Protein AF-A0A9P2IBQ2-F1 (afdb_monomer_lite)

Secondary structure (DSSP, 8-state):
-HHHHHHHHHHHHHHHHHHHHHHHHHHHHHHHHHHHHHHHHHHHHHHHHHHHTTTHHHHHHHHHHHTTT-HHHHHHHHHHHHHHHHHHHHHHHHHHHHHHHHH-

pLDDT: mean 86.71, std 6.25, range [59.34, 93.81]

Organism: NCBI:txid1010796

Radius of gyration: 18.72 Å; chains: 1; bounding box: 52×14×48 Å

Foldseek 3Di:
DVVVVVVVVVVVVVVVVVCVVVVVVCCVPCPPPVVVVVVVVVVLVVVLVCQLCPCLVVVLVVQCVVCVPPPVSNVVSVVVSVVSSVVSSVVSVVVVVVVVVVVD

InterPro domains:
  IPR002797 Polysaccharide biosynthesis protein [PF01943] (2-99)
  IPR052556 Polysaccharide Synthase/Transporter [PTHR43424] (2-99)

Sequence (104 aa):
MKKNIIYLFFVQGTNYLFPLITLPYLIRMLGSNSFGIYAMILAGIQYVNIIVDFGFNFTATKLISIYKNNENEKNKIFTATIIIKFILFCLCLSVLLLLSLVLE

Structure (mmCIF, N/CA/C/O backbone):
data_AF-A0A9P2IBQ2-F1
#
_entry.id   AF-A0A9P2IBQ2-F1
#
loop_
_atom_site.group_PDB
_atom_site.id
_atom_site.type_symbol
_atom_site.label_atom_id
_atom_site.label_alt_id
_atom_site.label_comp_id
_atom_site.label_asym_id
_atom_site.label_entity_id
_atom_site.label_seq_id
_atom_site.pdbx_PDB_ins_code
_atom_site.Cartn_x
_atom_site.Cartn_y
_atom_site.Cartn_z
_atom_site.occupancy
_atom_site.B_iso_or_equiv
_atom_site.auth_seq_id
_atom_site.auth_comp_id
_atom_site.auth_asym_id
_atom_site.auth_atom_id
_atom_site.pdbx_PDB_model_num
ATOM 1 N N . MET A 1 1 ? -27.719 -6.746 2.756 1.00 59.59 1 MET A N 1
ATOM 2 C CA . MET A 1 1 ? -26.605 -7.513 2.143 1.00 59.59 1 MET A CA 1
ATOM 3 C C . MET A 1 1 ? -26.476 -7.300 0.636 1.00 59.59 1 MET A C 1
ATOM 5 O O . MET A 1 1 ? -25.401 -6.887 0.227 1.00 59.59 1 MET A O 1
ATOM 9 N N . LYS A 1 2 ? -27.533 -7.484 -0.179 1.00 67.00 2 LYS A N 1
ATOM 10 C CA . LYS A 1 2 ? -27.462 -7.344 -1.654 1.00 67.00 2 LYS A CA 1
ATOM 11 C C . LYS A 1 2 ? -26.843 -6.021 -2.148 1.00 67.00 2 LYS A C 1
ATOM 13 O O . LYS A 1 2 ? -25.986 -6.065 -3.016 1.00 67.00 2 LYS A O 1
ATOM 18 N N . LYS A 1 3 ? -27.184 -4.870 -1.543 1.00 75.31 3 LYS A N 1
ATOM 19 C CA . LYS A 1 3 ? -26.576 -3.567 -1.892 1.00 75.31 3 LYS A CA 1
ATOM 20 C C . LYS A 1 3 ? -25.048 -3.560 -1.744 1.00 75.31 3 LYS A C 1
ATOM 22 O O . LYS A 1 3 ? -24.367 -3.207 -2.691 1.00 75.31 3 LYS A O 1
ATOM 27 N N . ASN A 1 4 ? -24.510 -4.005 -0.604 1.00 80.38 4 ASN A N 1
ATOM 28 C CA . ASN A 1 4 ? -23.058 -4.009 -0.373 1.00 80.38 4 ASN A CA 1
ATOM 29 C C . ASN A 1 4 ? -22.318 -4.938 -1.342 1.00 80.38 4 ASN A C 1
ATOM 31 O O . ASN A 1 4 ? -21.239 -4.598 -1.804 1.00 80.38 4 ASN A O 1
ATOM 35 N N . ILE A 1 5 ? -22.918 -6.082 -1.679 1.00 86.62 5 ILE A N 1
ATOM 36 C CA . ILE A 1 5 ? -22.354 -7.017 -2.660 1.00 86.62 5 ILE A CA 1
ATOM 37 C C . ILE A 1 5 ? -22.331 -6.382 -4.054 1.00 86.62 5 ILE A C 1
ATOM 39 O O . ILE A 1 5 ? -21.315 -6.471 -4.728 1.00 86.62 5 ILE A O 1
ATOM 43 N N . ILE A 1 6 ? -23.405 -5.702 -4.468 1.00 90.81 6 ILE A N 1
ATOM 44 C CA . ILE A 1 6 ? -23.463 -5.004 -5.762 1.00 90.81 6 ILE A CA 1
ATOM 45 C C . ILE A 1 6 ? -22.425 -3.873 -5.820 1.00 90.81 6 ILE A C 1
ATOM 47 O O . ILE A 1 6 ? -21.724 -3.752 -6.819 1.00 90.81 6 ILE A O 1
ATOM 51 N N . TYR A 1 7 ? -22.269 -3.088 -4.746 1.00 87.69 7 TYR A N 1
ATOM 52 C CA . TYR A 1 7 ? -21.231 -2.053 -4.675 1.00 87.69 7 TYR A CA 1
ATOM 53 C C . TYR A 1 7 ? -19.821 -2.645 -4.744 1.00 87.69 7 TYR A C 1
ATOM 55 O O . TYR A 1 7 ? -19.007 -2.183 -5.538 1.00 87.69 7 TYR A O 1
ATOM 63 N N . LEU A 1 8 ? -19.540 -3.696 -3.969 1.00 86.31 8 LEU A N 1
ATOM 64 C CA . LEU A 1 8 ? -18.249 -4.385 -4.011 1.00 86.31 8 LEU A CA 1
ATOM 65 C C . LEU A 1 8 ? -17.983 -5.000 -5.387 1.00 86.31 8 LEU A C 1
ATOM 67 O O . LEU A 1 8 ? -16.870 -4.900 -5.885 1.00 86.31 8 LEU A O 1
ATOM 71 N N . PHE A 1 9 ? -18.997 -5.577 -6.031 1.00 90.25 9 PHE A N 1
ATOM 72 C CA . PHE A 1 9 ? -18.880 -6.115 -7.384 1.00 90.25 9 PHE A CA 1
ATOM 73 C C . PHE A 1 9 ? -18.493 -5.027 -8.388 1.00 90.25 9 PHE A C 1
ATOM 75 O O . PHE A 1 9 ? -17.597 -5.236 -9.198 1.00 90.25 9 PHE A O 1
ATOM 82 N N . PHE A 1 10 ? -19.109 -3.847 -8.298 1.00 91.38 10 PHE A N 1
ATOM 83 C CA . PHE A 1 10 ? -18.781 -2.722 -9.172 1.00 91.38 10 PHE A CA 1
ATOM 84 C C . PHE A 1 10 ? -17.357 -2.202 -8.939 1.00 91.38 10 PHE A C 1
ATOM 86 O O . PHE A 1 10 ? -16.620 -1.962 -9.897 1.00 91.38 10 PHE A O 1
ATOM 93 N N . VAL A 1 11 ? -16.950 -2.077 -7.671 1.00 89.62 11 VAL A N 1
ATOM 94 C CA . VAL A 1 11 ? -15.589 -1.666 -7.288 1.00 89.62 11 VAL A CA 1
ATOM 95 C C . VAL A 1 11 ? -14.557 -2.660 -7.820 1.00 89.62 11 VAL A C 1
ATOM 97 O O . VAL A 1 11 ? -13.598 -2.257 -8.473 1.00 89.62 11 VAL A O 1
ATOM 100 N N . GLN A 1 12 ? -14.781 -3.961 -7.625 1.00 89.62 12 GLN A N 1
ATOM 101 C CA . GLN A 1 12 ? -13.861 -4.989 -8.110 1.00 89.62 12 GLN A CA 1
ATOM 102 C C . GLN A 1 12 ? -13.848 -5.079 -9.636 1.00 89.62 12 GLN A C 1
ATOM 104 O O . GLN A 1 12 ? -12.774 -5.144 -10.226 1.00 89.62 12 GLN A O 1
ATOM 109 N N . GLY A 1 13 ? -15.009 -5.007 -10.290 1.00 89.94 13 GLY A N 1
ATOM 110 C CA . GLY A 1 13 ? -15.095 -4.978 -11.751 1.00 89.94 13 GLY A CA 1
ATOM 111 C C . GLY A 1 13 ? -14.287 -3.823 -12.341 1.00 89.94 13 GLY A C 1
ATOM 112 O O . GLY A 1 13 ? -13.525 -4.013 -13.284 1.00 89.94 13 GLY A O 1
ATOM 113 N N . THR A 1 14 ? -14.374 -2.650 -11.716 1.00 90.62 14 THR A N 1
ATOM 114 C CA . THR A 1 14 ? -13.599 -1.464 -12.094 1.00 90.62 14 THR A CA 1
ATOM 115 C C . THR A 1 14 ? -12.095 -1.685 -11.895 1.00 90.62 14 THR A C 1
ATOM 117 O O . THR A 1 14 ? -11.319 -1.432 -12.817 1.00 90.62 14 THR A O 1
ATOM 120 N N . ASN A 1 15 ? -11.684 -2.237 -10.747 1.00 89.56 15 ASN A N 1
ATOM 121 C CA . ASN A 1 15 ? -10.279 -2.540 -10.446 1.00 89.56 15 ASN A CA 1
ATOM 122 C C . ASN A 1 15 ? -9.622 -3.491 -11.457 1.00 89.56 15 ASN A C 1
ATOM 124 O O . ASN A 1 15 ? -8.413 -3.409 -11.641 1.00 89.56 15 ASN A O 1
ATOM 128 N N . TYR A 1 16 ? -10.384 -4.366 -12.122 1.00 88.06 16 TYR A N 1
ATOM 129 C CA . TYR A 1 16 ? -9.861 -5.249 -13.174 1.00 88.06 16 TYR A CA 1
ATOM 130 C C . TYR A 1 16 ? -10.004 -4.671 -14.589 1.00 88.06 16 TYR A C 1
ATOM 132 O O . TYR A 1 16 ? -9.111 -4.856 -15.416 1.00 88.06 16 TYR A O 1
ATOM 140 N N . LEU A 1 17 ? -11.088 -3.940 -14.876 1.00 90.81 17 LEU A N 1
ATOM 141 C CA . LEU A 1 17 ? -11.313 -3.314 -16.184 1.00 90.81 17 LEU A CA 1
ATOM 142 C C . LEU A 1 17 ? -10.267 -2.243 -16.507 1.00 90.81 17 LEU A C 1
ATOM 144 O O . LEU A 1 17 ? -9.789 -2.184 -17.640 1.00 90.81 17 LEU A O 1
ATOM 148 N N . PHE A 1 18 ? -9.882 -1.423 -15.524 1.00 87.62 18 PHE A N 1
ATOM 149 C CA . PHE A 1 18 ? -8.875 -0.377 -15.723 1.00 87.62 18 PHE A CA 1
ATOM 150 C C . PHE A 1 18 ? -7.526 -0.943 -16.197 1.00 87.62 18 PHE A C 1
ATOM 152 O O . PHE A 1 18 ? -7.069 -0.508 -17.257 1.00 87.62 18 PHE A O 1
ATOM 159 N N . PRO A 1 19 ? -6.905 -1.922 -15.502 1.00 84.19 19 PRO A N 1
ATOM 160 C CA . PRO A 1 19 ? -5.701 -2.615 -15.966 1.00 84.19 19 PRO A CA 1
ATOM 161 C C . PRO A 1 19 ? -5.848 -3.223 -17.360 1.00 84.19 19 PRO A C 1
ATOM 163 O O . PRO A 1 19 ? -4.937 -3.120 -18.176 1.00 84.19 19 PRO A O 1
ATOM 166 N N . LEU A 1 20 ? -7.004 -3.821 -17.663 1.00 87.56 20 LEU A N 1
ATOM 167 C CA . LEU A 1 20 ? -7.245 -4.469 -18.952 1.00 87.56 20 LEU A CA 1
ATOM 168 C C . LEU A 1 20 ? -7.234 -3.472 -20.121 1.00 87.56 20 LEU A C 1
ATOM 170 O O . LEU A 1 20 ? -6.728 -3.794 -21.190 1.00 87.56 20 LEU A O 1
ATOM 174 N N . ILE A 1 21 ? -7.776 -2.267 -19.920 1.00 89.31 21 ILE A N 1
ATOM 175 C CA . ILE A 1 21 ? -7.793 -1.192 -20.927 1.00 89.31 21 ILE A CA 1
ATOM 176 C C . ILE A 1 21 ? -6.444 -0.466 -20.983 1.00 89.31 21 ILE A C 1
ATOM 178 O O . ILE A 1 21 ? -5.983 -0.088 -22.060 1.00 89.31 21 ILE A O 1
ATOM 182 N N . THR A 1 22 ? -5.785 -0.280 -19.838 1.00 86.75 22 THR A N 1
ATOM 183 C CA . THR A 1 22 ? -4.464 0.365 -19.790 1.00 86.75 22 THR A CA 1
ATOM 184 C C . THR A 1 22 ? -3.374 -0.514 -20.389 1.00 86.75 22 THR A C 1
ATOM 186 O O . THR A 1 22 ? -2.484 0.020 -21.037 1.00 86.75 22 THR A O 1
ATOM 189 N N . LEU A 1 23 ? -3.452 -1.842 -20.281 1.00 85.56 23 LEU A N 1
ATOM 190 C CA . LEU A 1 23 ? -2.464 -2.759 -20.858 1.00 85.56 23 LEU A CA 1
ATOM 191 C C . LEU A 1 23 ? -2.207 -2.535 -22.370 1.00 85.56 23 LEU A C 1
ATOM 193 O O . LEU A 1 23 ? -1.060 -2.264 -22.730 1.00 85.56 23 LEU A O 1
ATOM 197 N N . PRO A 1 24 ? -3.209 -2.580 -23.277 1.00 84.88 24 PRO A N 1
ATOM 198 C CA . PRO A 1 24 ? -2.986 -2.337 -24.704 1.00 84.88 24 PRO A CA 1
ATOM 199 C C . PRO A 1 24 ? -2.543 -0.899 -24.993 1.00 84.88 24 PRO A C 1
ATOM 201 O O . PRO A 1 24 ? -1.805 -0.670 -25.952 1.00 84.88 24 PRO A O 1
ATOM 204 N N . TYR A 1 25 ? -2.963 0.065 -24.168 1.00 85.62 25 TYR A N 1
ATOM 205 C CA . TYR A 1 25 ? -2.513 1.451 -24.274 1.00 85.62 25 TYR A CA 1
ATOM 206 C C . TYR A 1 25 ? -1.019 1.581 -23.946 1.00 85.62 25 TYR A C 1
ATOM 208 O O . TYR A 1 25 ? -0.264 2.144 -24.738 1.00 85.62 25 TYR A O 1
ATOM 216 N N . LEU A 1 26 ? -0.570 0.997 -22.830 1.00 83.31 26 LEU A N 1
ATOM 217 C CA . LEU A 1 26 ? 0.833 0.999 -22.424 1.00 83.31 26 LEU A CA 1
ATOM 218 C C . LEU A 1 26 ? 1.716 0.272 -23.437 1.00 83.31 26 LEU A C 1
ATOM 220 O O . LEU A 1 26 ? 2.770 0.789 -23.790 1.00 83.31 26 LEU A O 1
ATOM 224 N N . ILE A 1 27 ? 1.280 -0.878 -23.956 1.00 82.94 27 ILE A N 1
ATOM 225 C CA . ILE A 1 27 ? 2.038 -1.621 -24.976 1.00 82.94 27 ILE A CA 1
ATOM 226 C C . ILE A 1 27 ? 2.218 -0.779 -26.248 1.00 82.94 27 ILE A C 1
ATOM 228 O O . ILE A 1 27 ? 3.300 -0.771 -26.833 1.00 82.94 27 ILE A O 1
ATOM 232 N N . ARG A 1 28 ? 1.183 -0.039 -26.671 1.00 83.44 28 ARG A N 1
ATOM 233 C CA . ARG A 1 28 ? 1.265 0.846 -27.845 1.00 83.44 28 ARG A CA 1
ATOM 234 C C . ARG A 1 28 ? 2.146 2.070 -27.612 1.00 83.44 28 ARG A C 1
ATOM 236 O O . ARG A 1 28 ? 2.841 2.477 -28.535 1.00 83.44 28 ARG A O 1
ATOM 243 N N . MET A 1 29 ? 2.101 2.661 -26.420 1.00 82.06 29 MET A N 1
ATOM 244 C CA . MET A 1 29 ? 2.814 3.906 -26.119 1.00 82.06 29 MET A CA 1
ATOM 245 C C . MET A 1 29 ? 4.290 3.678 -25.760 1.00 82.06 29 MET A C 1
ATOM 247 O O . MET A 1 29 ? 5.143 4.437 -26.207 1.00 82.06 29 MET A O 1
ATOM 251 N N . LEU A 1 30 ? 4.600 2.647 -24.966 1.00 76.50 30 LEU A N 1
ATOM 252 C CA . LEU A 1 30 ? 5.968 2.328 -24.536 1.00 76.50 30 LEU A CA 1
ATOM 253 C C . LEU A 1 30 ? 6.730 1.448 -25.545 1.00 76.50 30 LEU A C 1
ATOM 255 O O . LEU A 1 30 ? 7.957 1.368 -25.482 1.00 76.50 30 LEU A O 1
ATOM 259 N N . GLY A 1 31 ? 6.029 0.770 -26.460 1.00 76.75 31 GLY A N 1
ATOM 260 C CA . GLY A 1 31 ? 6.625 -0.247 -27.330 1.00 76.75 31 GLY A CA 1
ATOM 261 C C . GLY A 1 31 ? 7.100 -1.489 -26.556 1.00 76.75 31 GLY A C 1
ATOM 262 O O . GLY A 1 31 ? 7.025 -1.556 -25.328 1.00 76.75 31 GLY A O 1
ATOM 263 N N . SER A 1 32 ? 7.601 -2.508 -27.265 1.00 70.12 32 SER A N 1
ATOM 264 C CA . SER A 1 32 ? 8.032 -3.772 -26.637 1.00 70.12 32 SER A CA 1
ATOM 265 C C . SER A 1 32 ? 9.241 -3.612 -25.707 1.00 70.12 32 SER A C 1
ATOM 267 O O . SER A 1 32 ? 9.311 -4.290 -24.684 1.00 70.12 32 SER A O 1
ATOM 269 N N . ASN A 1 33 ? 10.166 -2.699 -26.027 1.00 71.12 33 ASN A N 1
ATOM 270 C CA . ASN A 1 33 ? 11.407 -2.526 -25.268 1.00 71.12 33 ASN A CA 1
ATOM 271 C C . ASN A 1 33 ? 11.183 -1.928 -23.871 1.00 71.12 33 ASN A C 1
ATOM 273 O O . ASN A 1 33 ? 11.712 -2.449 -22.892 1.00 71.12 33 ASN A O 1
ATOM 277 N N . SER A 1 34 ? 10.395 -0.857 -23.745 1.00 78.62 34 SER A N 1
ATOM 278 C CA . SER A 1 34 ? 10.196 -0.187 -22.449 1.00 78.62 34 SER A CA 1
ATOM 279 C C . SER A 1 34 ? 9.098 -0.835 -21.599 1.00 78.62 34 SER A C 1
ATOM 281 O O . SER A 1 34 ? 9.080 -0.653 -20.380 1.00 78.62 34 SER A O 1
ATOM 283 N N . PHE A 1 35 ? 8.222 -1.649 -22.200 1.00 84.25 35 PHE A N 1
ATOM 284 C CA . PHE A 1 35 ? 7.204 -2.397 -21.458 1.00 84.25 35 PHE A CA 1
ATOM 285 C C . PHE A 1 35 ? 7.809 -3.454 -20.521 1.00 84.25 35 PHE A C 1
ATOM 287 O O . PHE A 1 35 ? 7.295 -3.650 -19.423 1.00 84.25 35 PHE A O 1
ATOM 294 N N . GLY A 1 36 ? 8.921 -4.095 -20.903 1.00 82.19 36 GLY A N 1
ATOM 295 C CA . GLY A 1 36 ? 9.601 -5.076 -20.046 1.00 82.19 36 GLY A CA 1
ATOM 296 C C . GLY A 1 36 ? 10.102 -4.469 -18.731 1.00 82.19 36 GLY A C 1
ATOM 297 O O . GLY A 1 36 ? 9.867 -5.025 -17.659 1.00 82.19 36 GLY A O 1
ATOM 298 N N . ILE A 1 37 ? 10.710 -3.281 -18.803 1.00 85.00 37 ILE A N 1
ATOM 299 C CA . ILE A 1 37 ? 11.183 -2.535 -17.626 1.00 85.00 37 ILE A CA 1
ATOM 300 C C . ILE A 1 37 ? 9.995 -2.094 -16.766 1.00 85.00 37 ILE A C 1
ATOM 302 O O . ILE A 1 37 ? 10.003 -2.278 -15.550 1.00 85.00 37 ILE A O 1
ATOM 306 N N . TYR A 1 38 ? 8.936 -1.573 -17.392 1.00 87.12 38 TYR A N 1
ATOM 307 C CA . TYR A 1 38 ? 7.711 -1.204 -16.683 1.00 87.12 38 TYR A CA 1
ATOM 308 C C . TYR A 1 38 ? 7.094 -2.396 -15.939 1.00 87.12 38 TYR A C 1
ATOM 310 O O . TYR A 1 38 ? 6.749 -2.280 -14.764 1.00 87.12 38 TYR A O 1
ATOM 318 N N . ALA A 1 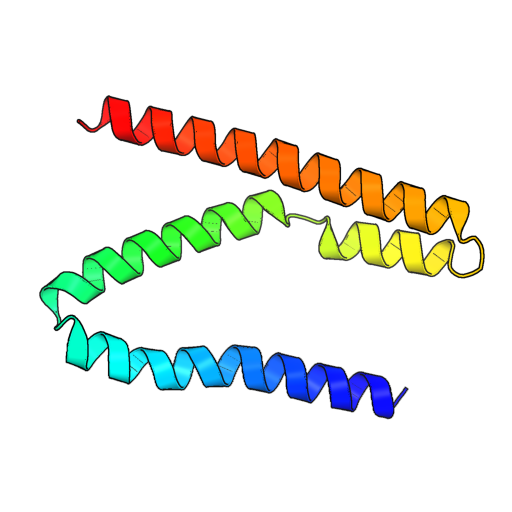39 ? 6.997 -3.554 -16.594 1.00 87.50 39 ALA A N 1
ATOM 319 C CA . ALA A 1 39 ? 6.457 -4.767 -15.993 1.00 87.50 39 ALA A CA 1
ATOM 320 C C . ALA A 1 39 ? 7.302 -5.245 -14.800 1.00 87.50 39 ALA A C 1
ATOM 322 O O . ALA A 1 39 ? 6.735 -5.666 -13.792 1.00 87.50 39 ALA A O 1
ATOM 323 N N . MET A 1 40 ? 8.634 -5.123 -14.868 1.00 86.38 40 MET A N 1
ATOM 324 C CA . MET A 1 40 ? 9.522 -5.417 -13.737 1.00 86.38 40 MET A CA 1
ATOM 325 C C . MET A 1 40 ? 9.291 -4.474 -12.552 1.00 86.38 40 MET A C 1
ATOM 327 O O . MET A 1 40 ? 9.166 -4.942 -11.419 1.00 86.38 40 MET A O 1
ATOM 331 N N . ILE A 1 41 ? 9.168 -3.166 -12.799 1.00 88.56 41 ILE A N 1
ATOM 332 C CA . ILE A 1 41 ? 8.850 -2.181 -11.752 1.00 88.56 41 ILE A CA 1
ATOM 333 C C . ILE A 1 41 ? 7.498 -2.513 -11.113 1.00 88.56 41 ILE A C 1
ATOM 335 O O . ILE A 1 41 ? 7.370 -2.533 -9.889 1.00 88.56 41 ILE A O 1
ATOM 339 N N . LEU A 1 42 ? 6.495 -2.827 -11.934 1.00 89.81 42 LEU A N 1
ATOM 340 C CA . LEU A 1 42 ? 5.148 -3.134 -11.466 1.00 89.81 42 LEU A CA 1
ATOM 341 C C . LEU A 1 42 ? 5.110 -4.421 -10.632 1.00 89.81 42 LEU A C 1
ATOM 343 O O . LEU A 1 42 ? 4.436 -4.462 -9.604 1.00 89.81 42 LEU A O 1
ATOM 347 N N . ALA A 1 43 ? 5.880 -5.442 -11.018 1.00 90.62 43 ALA A N 1
ATOM 348 C CA . ALA A 1 43 ? 6.068 -6.648 -10.217 1.00 90.62 43 ALA A CA 1
ATOM 349 C C . ALA A 1 43 ? 6.739 -6.337 -8.867 1.00 90.62 43 ALA A C 1
ATOM 351 O O . ALA A 1 43 ? 6.266 -6.803 -7.831 1.00 90.62 43 ALA A O 1
ATOM 352 N N . GLY A 1 44 ? 7.780 -5.497 -8.852 1.00 89.94 44 GLY A N 1
ATOM 353 C CA . GLY A 1 44 ? 8.431 -5.036 -7.620 1.00 89.94 44 GLY A CA 1
ATOM 354 C C . GLY A 1 44 ? 7.463 -4.319 -6.673 1.00 89.94 44 GLY A C 1
ATOM 355 O O . GLY A 1 44 ? 7.382 -4.656 -5.491 1.00 89.94 44 GLY A O 1
ATOM 356 N N . ILE A 1 45 ? 6.654 -3.399 -7.206 1.00 90.81 45 ILE A N 1
ATOM 357 C CA . ILE A 1 45 ? 5.597 -2.709 -6.451 1.00 90.81 45 ILE A CA 1
ATOM 358 C C . ILE A 1 45 ? 4.595 -3.716 -5.871 1.00 90.81 45 ILE A C 1
ATOM 360 O O . ILE A 1 45 ? 4.175 -3.570 -4.722 1.00 90.81 45 ILE A O 1
ATOM 364 N N . GLN A 1 46 ? 4.211 -4.747 -6.628 1.00 91.12 46 GLN A N 1
ATOM 365 C CA . GLN A 1 46 ? 3.279 -5.764 -6.136 1.00 91.12 46 GLN A CA 1
ATOM 366 C C . GLN A 1 46 ? 3.853 -6.586 -4.980 1.00 91.12 46 GLN A C 1
ATOM 368 O O . GLN A 1 46 ? 3.144 -6.829 -4.005 1.00 91.12 46 GLN A O 1
ATOM 373 N N . TYR A 1 47 ? 5.137 -6.949 -5.020 1.00 90.81 47 TYR A N 1
ATOM 374 C CA . TYR A 1 47 ? 5.780 -7.621 -3.885 1.00 90.81 47 TYR A CA 1
ATOM 375 C C . TYR A 1 47 ? 5.775 -6.756 -2.620 1.00 90.81 47 TYR A C 1
ATOM 377 O O . TYR A 1 47 ? 5.439 -7.254 -1.545 1.00 90.81 47 TYR A O 1
ATOM 385 N N . VAL A 1 48 ? 6.069 -5.457 -2.741 1.00 89.62 48 VAL A N 1
ATOM 386 C CA . VAL A 1 48 ? 5.987 -4.521 -1.606 1.00 89.62 48 VAL A CA 1
ATOM 387 C C . VAL A 1 48 ? 4.562 -4.442 -1.061 1.00 89.62 48 VAL A C 1
ATOM 389 O O . VAL A 1 48 ? 4.372 -4.506 0.152 1.00 89.62 48 VAL A O 1
ATOM 392 N N . ASN A 1 49 ? 3.550 -4.363 -1.933 1.00 90.50 49 ASN A N 1
ATOM 393 C CA . ASN A 1 49 ? 2.149 -4.358 -1.506 1.00 90.50 49 ASN A CA 1
ATOM 394 C C . ASN A 1 49 ? 1.790 -5.625 -0.724 1.00 90.50 49 ASN A C 1
ATOM 396 O O . ASN A 1 49 ? 1.182 -5.523 0.338 1.00 90.50 49 ASN A O 1
ATOM 400 N N . ILE A 1 50 ? 2.209 -6.804 -1.194 1.00 89.75 50 ILE A N 1
ATOM 401 C CA . ILE A 1 50 ? 1.968 -8.072 -0.490 1.00 89.75 50 ILE A CA 1
ATOM 402 C C . ILE A 1 50 ? 2.551 -8.037 0.927 1.00 89.75 50 ILE A C 1
ATOM 404 O O . ILE A 1 50 ? 1.885 -8.490 1.854 1.00 89.75 50 ILE A O 1
ATOM 408 N N . ILE A 1 51 ? 3.756 -7.486 1.105 1.00 88.06 51 ILE A N 1
ATOM 409 C CA . ILE A 1 51 ? 4.421 -7.375 2.413 1.00 88.06 51 ILE A CA 1
ATOM 410 C C . ILE A 1 51 ? 3.693 -6.379 3.324 1.00 88.06 51 ILE A C 1
ATOM 412 O O . ILE A 1 51 ? 3.404 -6.695 4.477 1.00 88.06 51 ILE A O 1
ATOM 416 N N . VAL A 1 52 ? 3.377 -5.183 2.819 1.00 88.25 52 VAL A N 1
ATOM 417 C CA . VAL A 1 52 ? 2.749 -4.111 3.612 1.00 88.25 52 VAL A CA 1
ATOM 418 C C . VAL A 1 52 ? 1.317 -4.469 4.012 1.00 88.25 52 VAL A C 1
ATOM 420 O O . VAL A 1 52 ? 0.900 -4.190 5.136 1.00 88.25 52 VAL A O 1
ATOM 423 N N . ASP A 1 53 ? 0.562 -5.118 3.128 1.00 87.38 53 ASP A N 1
ATOM 424 C CA . ASP A 1 53 ? -0.821 -5.517 3.399 1.00 87.38 53 ASP A CA 1
ATOM 425 C C . ASP A 1 53 ? -0.950 -6.883 4.082 1.00 87.38 53 ASP A C 1
ATOM 427 O O . ASP A 1 53 ? -2.071 -7.284 4.432 1.00 87.38 53 ASP A O 1
ATOM 431 N N . PHE A 1 54 ? 0.166 -7.586 4.306 1.00 82.38 54 PHE A N 1
ATOM 432 C CA . PHE A 1 54 ? 0.180 -8.971 4.763 1.00 82.38 54 PHE A CA 1
ATOM 433 C C . PHE A 1 54 ? -0.657 -9.169 6.031 1.00 82.38 54 PHE A C 1
ATOM 435 O O . PHE A 1 54 ? -0.320 -8.704 7.117 1.00 82.38 54 PHE A O 1
ATOM 442 N N . GLY A 1 55 ? -1.796 -9.852 5.899 1.00 79.12 55 GLY A N 1
ATOM 443 C CA . GLY A 1 55 ? -2.678 -10.191 7.020 1.00 79.12 55 GLY A CA 1
ATOM 444 C C . GLY A 1 55 ? -3.434 -9.017 7.660 1.00 79.12 55 GLY A C 1
ATOM 445 O O . GLY A 1 55 ? -4.425 -9.262 8.354 1.00 79.12 55 GLY A O 1
ATOM 446 N N . PHE A 1 56 ? -3.061 -7.758 7.404 1.00 84.50 56 PHE A N 1
ATOM 447 C CA . PHE A 1 56 ? -3.727 -6.583 7.980 1.00 84.50 56 PHE A CA 1
ATOM 448 C C . PHE A 1 56 ? -5.148 -6.418 7.463 1.00 84.50 56 PHE A C 1
ATOM 450 O O . PHE A 1 56 ? -6.051 -6.153 8.253 1.00 84.50 56 PHE A O 1
ATOM 457 N N . ASN A 1 57 ? -5.373 -6.641 6.165 1.00 81.44 57 ASN A N 1
ATOM 458 C CA . ASN A 1 57 ? -6.713 -6.524 5.586 1.00 81.44 57 ASN A CA 1
ATOM 459 C C . ASN A 1 57 ? -7.687 -7.548 6.203 1.00 81.44 57 ASN A C 1
ATOM 461 O O . ASN A 1 57 ? -8.833 -7.213 6.466 1.00 81.44 57 ASN A O 1
ATOM 465 N N . PHE A 1 58 ? -7.237 -8.760 6.544 1.00 82.75 58 PHE A N 1
ATOM 466 C CA . PHE A 1 58 ? -8.085 -9.741 7.236 1.00 82.75 58 PHE A CA 1
ATOM 467 C C . PHE A 1 58 ? -8.221 -9.454 8.736 1.00 82.75 58 PHE A C 1
ATOM 469 O O . PHE A 1 58 ? -9.323 -9.501 9.287 1.00 82.75 58 PHE A O 1
ATOM 476 N N . THR A 1 59 ? -7.112 -9.135 9.404 1.00 86.50 59 THR A N 1
ATOM 477 C CA . THR A 1 59 ? -7.068 -8.944 10.861 1.00 86.50 59 THR A CA 1
ATOM 478 C C . THR A 1 59 ? -7.819 -7.687 11.286 1.00 86.50 59 THR A C 1
ATOM 480 O O . THR A 1 59 ? -8.660 -7.752 12.184 1.00 86.50 59 THR A O 1
ATOM 483 N N . ALA A 1 60 ? -7.588 -6.556 10.613 1.00 86.19 60 ALA A N 1
ATOM 484 C CA . ALA A 1 60 ? -8.263 -5.298 10.916 1.00 86.19 60 ALA A CA 1
ATOM 485 C C . ALA A 1 60 ? -9.768 -5.399 10.645 1.00 86.19 60 ALA A C 1
ATOM 487 O O . ALA A 1 60 ? -10.570 -5.016 11.496 1.00 86.19 60 ALA A O 1
ATOM 488 N N . THR A 1 61 ? -10.178 -5.993 9.516 1.00 86.62 61 THR A N 1
ATOM 489 C CA . THR A 1 61 ? -11.603 -6.206 9.217 1.00 86.62 61 THR A CA 1
ATOM 490 C C . THR A 1 61 ? -12.269 -7.123 10.244 1.00 86.62 61 THR A C 1
ATOM 492 O O . THR A 1 61 ? -13.376 -6.820 10.696 1.00 86.62 61 THR A O 1
ATOM 495 N N . LYS A 1 62 ? -11.595 -8.195 10.686 1.00 87.38 62 LYS A N 1
ATOM 496 C CA . LYS A 1 62 ? -12.097 -9.069 11.758 1.00 87.38 62 LYS A CA 1
ATOM 497 C C . LYS A 1 62 ? -12.287 -8.298 13.066 1.00 87.38 62 LYS A C 1
ATOM 499 O O . LYS A 1 62 ? -13.372 -8.354 13.640 1.00 87.38 62 LYS A O 1
ATOM 504 N N . LEU A 1 63 ? -11.285 -7.546 13.516 1.00 87.12 63 LEU A N 1
ATOM 505 C CA . LEU A 1 63 ? -11.360 -6.779 14.765 1.00 87.12 63 LEU A CA 1
ATOM 506 C C . LEU A 1 63 ? -12.450 -5.696 14.714 1.00 87.12 63 LEU A C 1
ATOM 508 O O . LEU A 1 63 ? -13.247 -5.584 15.643 1.00 87.12 63 LEU A O 1
ATOM 512 N N . ILE A 1 64 ? -12.566 -4.967 13.600 1.00 88.19 64 ILE A N 1
ATOM 513 C CA . ILE A 1 64 ? -13.628 -3.967 13.394 1.00 88.19 64 ILE A CA 1
ATOM 514 C C . ILE A 1 64 ? -15.019 -4.618 13.428 1.00 88.19 64 ILE A C 1
ATOM 516 O O . ILE A 1 64 ? -15.967 -4.016 13.934 1.00 88.19 64 ILE A O 1
ATOM 520 N N . SER A 1 65 ? -15.159 -5.848 12.916 1.00 86.00 65 SER A N 1
ATOM 521 C CA . SER A 1 65 ? -16.432 -6.578 12.959 1.00 86.00 65 SER A CA 1
ATOM 522 C C . SER A 1 65 ? -16.835 -7.005 14.376 1.00 86.00 65 SER A C 1
ATOM 524 O O . SER A 1 65 ? -18.022 -6.972 14.694 1.00 86.00 65 SER A O 1
ATOM 526 N N . ILE A 1 66 ? -15.862 -7.343 15.234 1.00 89.94 66 ILE A N 1
ATOM 527 C CA . ILE A 1 66 ? -16.088 -7.724 16.638 1.00 89.94 66 ILE A CA 1
ATOM 528 C C . ILE A 1 66 ? -16.503 -6.496 17.458 1.00 89.94 66 ILE A C 1
ATOM 530 O O . ILE A 1 66 ? -17.506 -6.532 18.167 1.00 89.94 66 ILE A O 1
ATOM 534 N N . TYR A 1 67 ? -15.792 -5.376 17.310 1.00 87.81 67 TYR A N 1
ATOM 535 C CA . TYR A 1 67 ? -16.054 -4.132 18.046 1.00 87.81 67 TYR A CA 1
ATOM 536 C C . TYR A 1 67 ? -17.017 -3.182 17.318 1.00 87.81 67 TYR A C 1
ATOM 538 O O . TYR A 1 67 ? -16.939 -1.964 17.471 1.00 87.81 67 TYR A O 1
ATOM 546 N N . LYS A 1 68 ? -17.955 -3.716 16.526 1.00 79.56 68 LYS A N 1
ATOM 547 C CA . LYS A 1 68 ? -18.812 -2.931 15.618 1.00 79.56 68 LYS A CA 1
ATOM 548 C C . LYS A 1 68 ? -19.544 -1.759 16.290 1.00 79.56 68 LYS A C 1
ATOM 550 O O . LYS A 1 68 ? -19.690 -0.713 15.658 1.00 79.56 68 LYS A O 1
ATOM 555 N N . ASN A 1 69 ? -19.981 -1.935 17.539 1.00 87.38 69 ASN A N 1
ATOM 556 C CA . ASN A 1 69 ? -20.758 -0.944 18.294 1.00 87.38 69 ASN A CA 1
ATOM 557 C C . ASN A 1 69 ? -19.897 0.008 19.145 1.00 87.38 69 ASN A C 1
ATOM 559 O O . ASN A 1 69 ? -20.450 0.885 19.799 1.00 87.38 69 ASN A O 1
ATOM 563 N N . ASN A 1 70 ? -18.571 -0.159 19.164 1.00 88.94 70 ASN A N 1
ATOM 564 C CA . ASN A 1 70 ? -17.671 0.678 19.953 1.00 88.94 70 ASN A CA 1
ATOM 565 C C . ASN A 1 70 ? -16.772 1.508 19.027 1.00 88.94 70 ASN A C 1
ATOM 567 O O . ASN A 1 70 ? -15.798 1.012 18.458 1.00 88.94 70 ASN A O 1
ATOM 571 N N . GLU A 1 71 ? -17.118 2.784 18.853 1.00 85.75 71 GLU A N 1
ATOM 572 C CA . GLU A 1 71 ? -16.402 3.687 17.946 1.00 85.75 71 GLU A CA 1
ATOM 573 C C . GLU A 1 71 ? -14.958 3.962 18.381 1.00 85.75 71 GLU A C 1
ATOM 575 O O . GLU A 1 71 ? -14.075 4.043 17.524 1.00 85.75 71 GLU A O 1
ATOM 580 N N . ASN A 1 72 ? -14.694 4.012 19.690 1.00 90.00 72 ASN A N 1
ATOM 581 C CA . ASN A 1 72 ? -13.350 4.248 20.221 1.00 90.00 72 ASN A CA 1
ATOM 582 C C . ASN A 1 72 ? -12.392 3.108 19.850 1.00 90.00 72 ASN A C 1
ATOM 584 O O . ASN A 1 72 ? -11.291 3.354 19.353 1.00 90.00 72 ASN A O 1
ATOM 588 N N . GLU A 1 73 ? -12.833 1.859 20.014 1.00 88.81 73 GLU A N 1
ATOM 589 C CA . GLU A 1 73 ? -12.027 0.685 19.656 1.00 88.81 73 GLU A CA 1
ATOM 590 C C . GLU A 1 73 ? -11.801 0.599 18.143 1.00 88.81 73 GLU A C 1
ATOM 592 O O . GLU A 1 73 ? -10.682 0.341 17.694 1.00 88.81 73 GLU A O 1
ATOM 597 N N . LYS A 1 74 ? -12.822 0.908 17.331 1.00 88.19 74 LYS A N 1
ATOM 598 C CA . LYS A 1 74 ? -12.676 0.971 15.868 1.00 88.19 74 LYS A CA 1
ATOM 599 C C . LYS A 1 74 ? -11.616 1.983 15.439 1.00 88.19 74 LYS A C 1
ATOM 601 O O . LYS A 1 74 ? -10.778 1.652 14.601 1.00 88.19 74 LYS A O 1
ATOM 606 N N . ASN A 1 75 ? -11.644 3.190 16.004 1.00 88.50 75 ASN A N 1
ATOM 607 C CA . ASN A 1 75 ? -10.682 4.235 15.663 1.00 88.50 75 ASN A CA 1
ATOM 608 C C . ASN A 1 75 ? -9.253 3.839 16.066 1.00 88.50 75 ASN A C 1
ATOM 610 O O . ASN A 1 75 ? -8.306 4.032 15.301 1.00 88.50 75 ASN A O 1
ATOM 614 N N . LYS A 1 76 ? -9.101 3.202 17.232 1.00 91.69 76 LYS A N 1
ATOM 615 C CA . LYS A 1 76 ? -7.817 2.678 17.709 1.00 91.69 76 LYS A CA 1
ATOM 616 C C . LYS A 1 76 ? -7.257 1.598 16.780 1.00 91.69 76 LYS A C 1
ATOM 618 O O . LYS A 1 76 ? -6.098 1.689 16.386 1.00 91.69 76 LYS A O 1
ATOM 623 N N . ILE A 1 77 ? -8.076 0.620 16.382 1.00 89.38 77 ILE A N 1
ATOM 624 C CA . ILE A 1 77 ? -7.677 -0.450 15.449 1.00 89.38 77 ILE A CA 1
ATOM 625 C C . ILE A 1 77 ? -7.294 0.133 14.085 1.00 89.38 77 ILE A C 1
ATOM 627 O O . ILE A 1 77 ? -6.266 -0.245 13.521 1.00 89.38 77 ILE A O 1
ATOM 631 N N . PHE A 1 78 ? -8.094 1.061 13.557 1.00 89.06 78 PHE A N 1
ATOM 632 C CA . PHE A 1 78 ? -7.835 1.711 12.273 1.00 89.06 78 PHE A CA 1
ATOM 633 C C . PHE A 1 78 ? -6.514 2.485 12.288 1.00 89.06 78 PHE A C 1
ATOM 635 O O . PHE A 1 78 ? -5.652 2.257 11.439 1.00 89.06 78 PHE A O 1
ATOM 642 N N . THR A 1 79 ? -6.324 3.330 13.302 1.00 90.38 79 THR A N 1
ATOM 643 C CA . THR A 1 79 ? -5.114 4.142 13.462 1.00 90.38 79 THR A CA 1
ATOM 644 C C . THR A 1 79 ? -3.880 3.262 13.652 1.00 90.38 79 THR A C 1
ATOM 646 O O . THR A 1 79 ? -2.878 3.462 12.971 1.00 90.38 79 THR A O 1
ATOM 649 N N . ALA A 1 80 ? -3.959 2.232 14.502 1.00 90.88 80 ALA A N 1
ATOM 650 C CA . ALA A 1 80 ? -2.866 1.281 14.697 1.00 90.88 80 ALA A CA 1
ATOM 651 C C . ALA A 1 80 ? -2.502 0.550 13.395 1.00 90.88 80 ALA A C 1
ATOM 653 O O . ALA A 1 80 ? -1.326 0.425 13.066 1.00 90.88 80 ALA A O 1
ATOM 654 N N . THR A 1 81 ? -3.504 0.120 12.621 1.00 91.62 81 THR A N 1
ATOM 655 C CA . THR A 1 81 ? -3.280 -0.556 11.334 1.00 91.62 81 THR A CA 1
ATOM 656 C C . THR A 1 81 ? -2.582 0.369 10.339 1.00 91.62 81 THR A C 1
ATOM 658 O O . THR A 1 81 ? -1.629 -0.048 9.688 1.00 91.62 81 THR A O 1
ATOM 661 N N . ILE A 1 82 ? -3.013 1.630 10.238 1.00 91.19 82 ILE A N 1
ATOM 662 C CA . ILE A 1 82 ? -2.382 2.616 9.350 1.00 91.19 82 ILE A CA 1
ATOM 663 C C . ILE A 1 82 ? -0.940 2.893 9.764 1.00 91.19 82 ILE A C 1
ATOM 665 O O . ILE A 1 82 ? -0.062 2.892 8.906 1.00 91.19 82 ILE A O 1
ATOM 669 N N . ILE A 1 83 ? -0.680 3.088 11.059 1.00 93.38 83 ILE A N 1
ATOM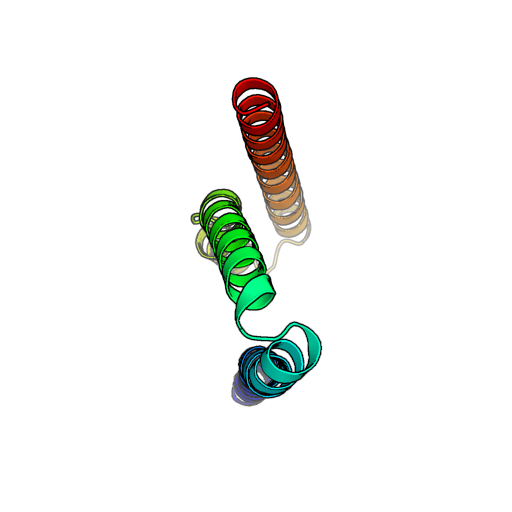 670 C CA . ILE A 1 83 ? 0.674 3.349 11.564 1.00 93.38 83 ILE A CA 1
ATOM 671 C C . ILE A 1 83 ? 1.600 2.173 11.244 1.00 93.38 83 ILE A C 1
ATOM 673 O O . ILE A 1 83 ? 2.697 2.383 10.733 1.00 93.38 83 ILE A O 1
ATOM 677 N N . ILE A 1 84 ? 1.159 0.934 11.482 1.00 91.38 84 ILE A N 1
ATOM 678 C CA . ILE A 1 84 ? 1.976 -0.253 11.195 1.00 91.38 84 ILE A CA 1
ATOM 679 C C . ILE A 1 84 ? 2.236 -0.390 9.689 1.00 91.38 84 ILE A C 1
ATOM 681 O O . ILE A 1 84 ? 3.382 -0.613 9.295 1.00 91.38 84 ILE A O 1
ATOM 685 N N . LYS A 1 85 ? 1.215 -0.196 8.840 1.00 91.31 85 LYS A N 1
ATOM 686 C CA . LYS A 1 85 ? 1.390 -0.193 7.378 1.00 91.31 85 LYS A CA 1
ATOM 687 C C . LYS A 1 85 ? 2.375 0.888 6.927 1.00 91.31 85 LYS A C 1
ATOM 689 O O . LYS A 1 85 ? 3.211 0.625 6.069 1.00 91.31 85 LYS A O 1
ATOM 694 N N . PHE A 1 86 ? 2.320 2.077 7.526 1.00 92.06 86 PHE A N 1
ATOM 695 C CA . PHE A 1 86 ? 3.236 3.172 7.212 1.00 92.06 86 PHE A CA 1
ATOM 696 C C . PHE A 1 86 ? 4.684 2.850 7.608 1.00 92.06 86 PHE A C 1
ATOM 698 O O . PHE A 1 86 ? 5.602 3.082 6.827 1.00 92.06 86 PHE A O 1
ATOM 705 N N . ILE A 1 87 ? 4.898 2.244 8.779 1.00 93.62 87 ILE A N 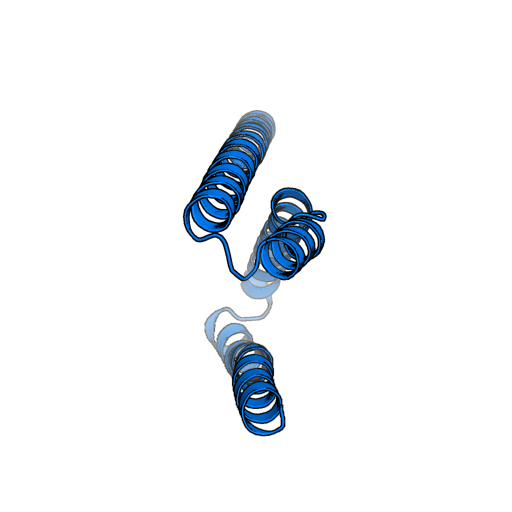1
ATOM 706 C CA . ILE A 1 87 ? 6.228 1.797 9.219 1.00 93.62 87 ILE A CA 1
ATOM 707 C C . ILE A 1 87 ? 6.781 0.719 8.274 1.00 93.62 87 ILE A C 1
ATOM 709 O O . ILE A 1 87 ? 7.930 0.815 7.844 1.00 93.62 87 ILE A O 1
ATOM 713 N N . LEU A 1 88 ? 5.967 -0.278 7.910 1.00 92.19 88 LEU A N 1
ATOM 714 C CA . LEU A 1 88 ? 6.346 -1.321 6.948 1.00 92.19 88 LEU A CA 1
ATOM 715 C C . LEU A 1 88 ? 6.681 -0.745 5.571 1.00 92.19 88 LEU A C 1
ATOM 717 O O . LEU A 1 88 ? 7.649 -1.176 4.946 1.00 92.19 88 LEU A O 1
ATOM 721 N N . PHE A 1 89 ? 5.913 0.245 5.117 1.00 91.88 89 PHE A N 1
ATOM 722 C CA . PHE A 1 89 ? 6.186 0.954 3.874 1.00 91.88 89 PHE A CA 1
ATOM 723 C C . PHE A 1 89 ? 7.536 1.680 3.926 1.00 91.88 89 PHE A C 1
ATOM 725 O O . PHE A 1 89 ? 8.352 1.493 3.027 1.00 91.88 89 PHE A O 1
ATOM 732 N N . CYS A 1 90 ? 7.817 2.435 4.995 1.00 93.81 90 CYS A N 1
ATOM 733 C CA . CYS A 1 90 ? 9.110 3.100 5.178 1.00 93.81 90 CYS A CA 1
ATOM 734 C C . CYS A 1 90 ? 10.282 2.106 5.229 1.00 93.81 90 CYS A C 1
ATOM 736 O O . CYS A 1 90 ? 11.336 2.388 4.663 1.00 93.81 90 CYS A O 1
ATOM 738 N N . LEU A 1 91 ? 10.101 0.939 5.857 1.00 93.50 91 LEU A N 1
ATOM 739 C CA . LEU A 1 91 ? 11.103 -0.134 5.871 1.00 93.50 91 LEU A CA 1
ATOM 740 C C . LEU A 1 91 ? 11.330 -0.736 4.478 1.00 93.50 91 LEU A C 1
ATOM 742 O O . LEU A 1 91 ? 12.470 -0.939 4.074 1.00 93.50 91 LEU A O 1
ATOM 746 N N . CYS A 1 92 ? 10.271 -1.001 3.712 1.00 92.06 92 CYS A N 1
ATOM 747 C CA . CYS A 1 92 ? 10.423 -1.484 2.337 1.00 92.06 92 CYS A CA 1
ATOM 748 C C . CYS A 1 92 ? 11.109 -0.440 1.448 1.00 92.06 92 CYS A C 1
ATOM 750 O O . CYS A 1 92 ? 11.964 -0.789 0.636 1.00 92.06 92 CYS A O 1
ATOM 752 N N . LEU A 1 93 ? 10.766 0.840 1.621 1.00 91.31 93 LEU A N 1
ATOM 753 C CA . LEU A 1 93 ? 11.382 1.942 0.890 1.00 91.31 93 LEU A CA 1
ATOM 754 C C . LEU A 1 93 ? 12.880 2.052 1.203 1.00 91.31 93 LEU A C 1
ATOM 756 O O . LEU A 1 93 ? 13.680 2.197 0.284 1.00 91.31 93 LEU A O 1
ATOM 760 N N . SER A 1 94 ? 13.275 1.953 2.477 1.00 92.06 94 SER A N 1
ATOM 761 C CA . SER A 1 94 ? 14.689 2.024 2.859 1.00 92.06 94 SER A CA 1
ATOM 762 C C . SER A 1 94 ? 15.494 0.851 2.299 1.00 92.06 94 SER A C 1
ATOM 764 O O . SE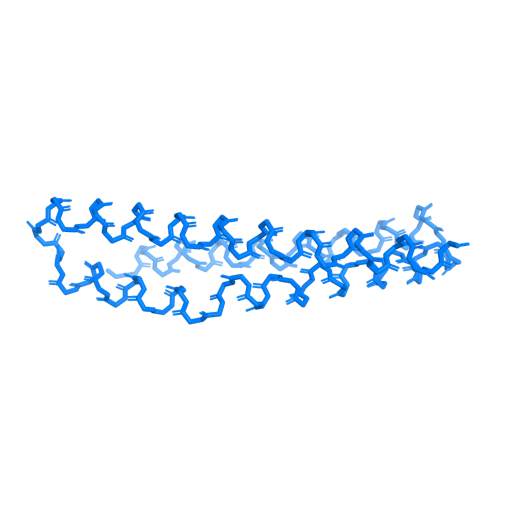R A 1 94 ? 16.593 1.063 1.791 1.00 92.06 94 SER A O 1
ATOM 766 N N . VAL A 1 95 ? 14.935 -0.364 2.310 1.00 91.25 95 VAL A N 1
ATOM 767 C CA . VAL A 1 95 ? 15.556 -1.547 1.690 1.00 91.25 95 VAL A CA 1
ATOM 768 C C . VAL A 1 95 ? 15.718 -1.360 0.181 1.00 91.25 95 VAL A C 1
ATOM 770 O O . VAL A 1 95 ? 16.785 -1.653 -0.353 1.00 91.25 95 VAL A O 1
ATOM 773 N N . LEU A 1 96 ? 14.699 -0.840 -0.510 1.00 89.62 96 LEU A N 1
ATOM 774 C CA . LEU A 1 96 ? 14.775 -0.569 -1.949 1.00 89.62 96 LEU A CA 1
ATOM 775 C C . LEU A 1 96 ? 15.828 0.491 -2.290 1.00 89.62 96 LEU A C 1
ATOM 777 O O . LEU A 1 96 ? 16.573 0.315 -3.250 1.00 89.62 96 LEU A O 1
ATOM 781 N N . LEU A 1 97 ? 15.919 1.564 -1.5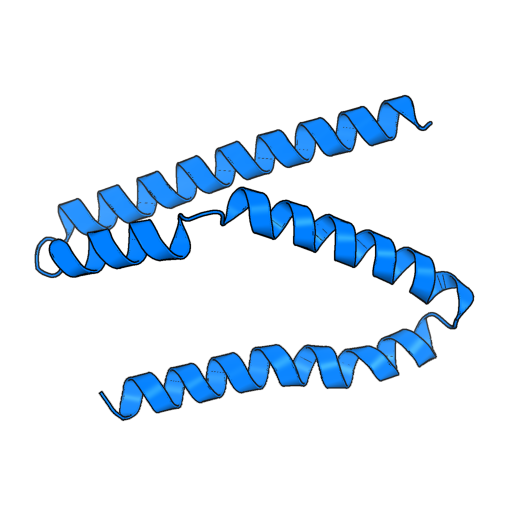00 1.00 90.38 97 LEU A N 1
ATOM 782 C CA . LEU A 1 97 ? 16.936 2.603 -1.684 1.00 90.38 97 LEU A CA 1
ATOM 783 C C . LEU A 1 97 ? 18.350 2.056 -1.465 1.00 90.38 97 LEU A C 1
ATOM 785 O O . LEU A 1 97 ? 19.241 2.344 -2.257 1.00 90.38 97 LEU A O 1
ATOM 789 N N . LEU A 1 98 ? 18.549 1.230 -0.434 1.00 92.25 98 LEU A N 1
ATOM 790 C CA . LEU A 1 98 ? 19.830 0.561 -0.194 1.00 92.25 98 LEU A CA 1
ATOM 791 C C . LEU A 1 98 ? 20.205 -0.372 -1.347 1.00 92.25 98 LEU A C 1
ATOM 793 O O . LEU A 1 98 ? 21.345 -0.350 -1.794 1.00 92.25 98 LEU A O 1
ATOM 797 N N . LEU A 1 99 ? 19.252 -1.161 -1.851 1.00 88.94 99 LEU A N 1
ATOM 798 C CA . LEU A 1 99 ? 19.479 -2.035 -2.999 1.00 88.94 99 LEU A CA 1
ATOM 799 C C . LEU A 1 99 ? 19.889 -1.223 -4.237 1.00 88.94 99 LEU A C 1
ATOM 801 O O . LEU A 1 99 ? 20.835 -1.600 -4.920 1.00 88.94 99 LEU A O 1
ATOM 805 N N . SER A 1 100 ? 19.210 -0.101 -4.496 1.00 87.94 100 SER A N 1
ATOM 806 C CA . SER A 1 100 ? 19.533 0.800 -5.608 1.00 87.94 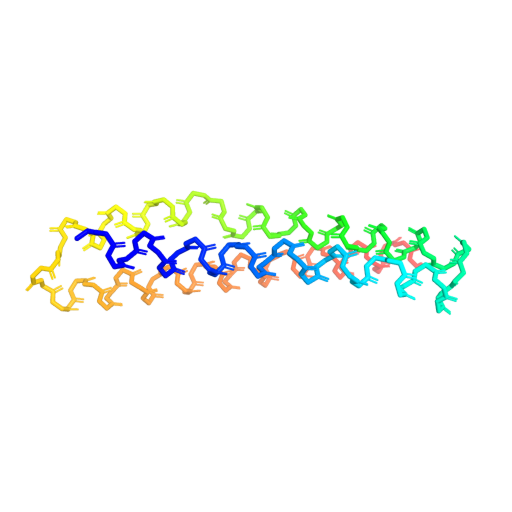100 SER A CA 1
ATOM 807 C C . SER A 1 100 ? 20.952 1.357 -5.500 1.00 87.94 100 SER A C 1
ATOM 809 O O . SER A 1 100 ? 21.673 1.337 -6.486 1.00 87.94 100 SER A O 1
ATOM 811 N N . LEU A 1 101 ? 21.364 1.800 -4.308 1.00 89.88 101 LEU A N 1
ATOM 812 C CA . LEU A 1 101 ? 22.706 2.344 -4.059 1.00 89.88 101 LEU A CA 1
ATOM 813 C C . LEU A 1 101 ? 23.826 1.299 -4.166 1.00 89.88 101 LEU A C 1
ATOM 815 O O . LEU A 1 101 ? 24.971 1.667 -4.377 1.00 89.88 101 LEU A O 1
ATOM 819 N N . VAL A 1 102 ? 23.520 0.016 -3.948 1.00 92.31 102 VAL A N 1
ATOM 820 C CA . VAL A 1 102 ? 24.490 -1.090 -4.075 1.00 92.31 102 VAL A CA 1
ATOM 821 C C . VAL A 1 102 ? 24.618 -1.574 -5.525 1.00 92.31 102 VAL A C 1
ATOM 823 O O . VAL A 1 102 ? 25.624 -2.187 -5.875 1.00 92.31 102 VAL A O 1
ATOM 826 N N . LEU A 1 103 ? 23.584 -1.360 -6.345 1.00 82.00 103 LEU A N 1
ATOM 827 C CA . LEU A 1 103 ? 23.547 -1.749 -7.759 1.00 82.00 103 LEU A CA 1
ATOM 828 C C . LEU A 1 103 ? 24.100 -0.676 -8.714 1.00 82.00 103 LEU A C 1
ATOM 830 O O . LEU A 1 103 ? 24.433 -1.033 -9.846 1.00 82.00 103 LEU A O 1
ATOM 834 N N . GLU A 1 104 ? 24.170 0.588 -8.285 1.00 59.34 104 GLU A N 1
ATOM 835 C CA . GLU A 1 104 ? 24.956 1.659 -8.930 1.00 59.34 104 GLU A CA 1
ATOM 836 C C . GLU A 1 104 ? 26.454 1.538 -8.616 1.00 59.34 104 GLU A C 1
ATOM 838 O O . GLU A 1 104 ? 27.256 1.786 -9.547 1.00 59.34 104 GLU A O 1
#